Protein AF-A0AAE1JDB6-F1 (afdb_monomer_lite)

Organism: NCBI:txid499986

Foldseek 3Di:
DDDLPDDDDPDDPVVVVVVCVVVVDDPVRDDDDDFDQDPQLVVLLVVQVVVDSCSCVRSCVVVVVVVVVVD

InterPro domains:
  IPR007750 Protein of unknown function DUF674 [PF05056] (1-57)

Radius of gyration: 13.91 Å; chains: 1; bounding box: 32×32×32 Å

Sequence (71 aa):
MVKDDLSVEPFSSAAALSFLVKSKVGERDLEEMDLSIGVNEVFGILKAAMMSTSALTIGLRPLITVVKEEK

pLDDT: mean 84.55, std 10.43, range [42.84, 95.75]

Secondary structure (DSSP, 8-state):
---S--------HHHHHHHHHHHT--GGG---------HHHHHHHHHHHHH-S-HHHHHSHHHHHHHHH--

Structure (mmCIF, N/CA/C/O backbone):
data_AF-A0AAE1JDB6-F1
#
_entry.id   AF-A0AAE1JDB6-F1
#
loop_
_atom_site.group_PDB
_atom_site.id
_atom_site.type_symbol
_atom_site.label_atom_id
_atom_site.label_alt_id
_atom_site.label_comp_id
_atom_site.label_asym_id
_atom_site.label_entity_id
_atom_site.label_seq_id
_atom_site.pdbx_PDB_ins_code
_atom_site.Cartn_x
_atom_site.Cartn_y
_atom_site.Cartn_z
_atom_site.occupancy
_atom_site.B_iso_or_equiv
_atom_site.auth_seq_id
_atom_site.auth_comp_id
_atom_site.auth_asym_id
_atom_site.auth_atom_id
_atom_site.pdbx_PDB_model_num
ATOM 1 N N . MET A 1 1 ? -0.005 5.881 6.045 1.00 67.75 1 MET A N 1
ATOM 2 C CA . MET A 1 1 ? 1.273 5.325 5.549 1.00 67.75 1 MET A CA 1
ATOM 3 C C . ME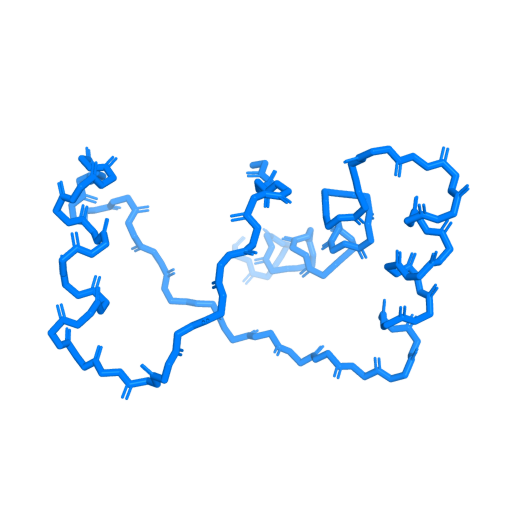T A 1 1 ? 0.963 3.919 5.077 1.00 67.75 1 MET A C 1
ATOM 5 O O . MET A 1 1 ? 0.258 3.233 5.804 1.00 67.75 1 MET A O 1
ATOM 9 N N . VAL A 1 2 ? 1.375 3.536 3.869 1.00 81.50 2 VAL A N 1
ATOM 10 C CA . VAL A 1 2 ? 1.174 2.160 3.378 1.00 81.50 2 VAL A CA 1
ATOM 11 C C . VAL A 1 2 ? 2.087 1.231 4.166 1.00 81.50 2 VAL A C 1
ATOM 13 O O . VAL A 1 2 ? 3.136 1.667 4.638 1.00 81.50 2 VAL A O 1
ATOM 16 N N . LYS A 1 3 ? 1.673 -0.019 4.355 1.00 84.00 3 LYS A N 1
ATOM 17 C CA . LYS A 1 3 ? 2.501 -1.042 4.981 1.00 84.00 3 LYS A CA 1
ATOM 18 C C . LYS A 1 3 ? 3.041 -1.965 3.891 1.00 84.00 3 LYS A C 1
ATOM 20 O O . LYS A 1 3 ? 2.306 -2.353 2.988 1.00 84.00 3 LYS A O 1
ATOM 25 N N . ASP A 1 4 ? 4.334 -2.258 3.949 1.00 87.44 4 ASP A N 1
ATOM 26 C CA . ASP A 1 4 ? 5.029 -3.057 2.933 1.00 87.44 4 ASP A CA 1
ATOM 27 C C . ASP A 1 4 ? 4.882 -4.582 3.138 1.00 87.44 4 ASP A C 1
ATOM 29 O O . ASP A 1 4 ? 5.469 -5.366 2.400 1.00 87.44 4 ASP A O 1
ATOM 33 N N . ASP A 1 5 ? 4.091 -5.028 4.118 1.00 84.38 5 ASP A N 1
ATOM 34 C CA . ASP A 1 5 ? 3.842 -6.438 4.448 1.00 84.38 5 ASP A CA 1
ATOM 35 C C . ASP A 1 5 ? 2.603 -6.996 3.728 1.00 84.38 5 ASP A C 1
ATOM 37 O O . ASP A 1 5 ? 1.665 -7.514 4.336 1.00 84.38 5 ASP A O 1
ATOM 41 N N . LEU A 1 6 ? 2.602 -6.888 2.401 1.00 84.25 6 LEU A N 1
ATOM 42 C CA . LEU A 1 6 ? 1.504 -7.382 1.577 1.00 84.25 6 LEU A CA 1
ATOM 43 C C . LEU A 1 6 ? 1.395 -8.912 1.656 1.00 84.25 6 LEU A C 1
ATOM 45 O O . LEU A 1 6 ? 2.258 -9.636 1.160 1.00 84.25 6 LEU A O 1
ATOM 49 N N . SER A 1 7 ? 0.294 -9.394 2.234 1.00 82.06 7 SER A N 1
ATOM 50 C CA . SER A 1 7 ? -0.152 -10.784 2.130 1.00 82.06 7 SER A CA 1
ATOM 51 C C . SER A 1 7 ? -1.271 -10.872 1.098 1.00 82.06 7 SER A C 1
ATOM 53 O O . SER A 1 7 ? -2.209 -10.076 1.135 1.00 82.06 7 SER A O 1
ATOM 55 N N . VAL A 1 8 ? -1.176 -11.830 0.178 1.00 82.12 8 VAL A N 1
ATOM 56 C CA . VAL A 1 8 ? -2.209 -12.073 -0.834 1.00 82.12 8 VAL A CA 1
ATOM 57 C C . VAL A 1 8 ? -2.998 -13.309 -0.425 1.00 82.12 8 VAL A C 1
ATOM 59 O O . VAL A 1 8 ? -2.454 -14.409 -0.364 1.00 82.12 8 VAL A O 1
ATOM 62 N N . GLU A 1 9 ? -4.289 -13.124 -0.171 1.00 82.88 9 GLU A N 1
ATOM 63 C CA . GLU A 1 9 ? -5.236 -1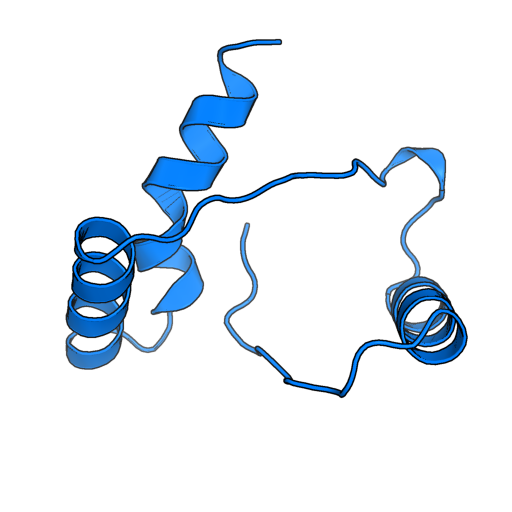4.197 0.129 1.00 82.88 9 GLU A CA 1
ATOM 64 C C . GLU A 1 9 ? -6.387 -14.160 -0.891 1.00 82.88 9 GLU A C 1
ATOM 66 O O . GLU A 1 9 ? -6.742 -13.079 -1.372 1.00 82.88 9 GLU A O 1
ATOM 71 N N . PRO A 1 10 ? -6.989 -15.311 -1.248 1.00 87.12 10 PRO A N 1
ATOM 72 C CA . PRO A 1 10 ? -8.215 -15.325 -2.036 1.00 87.12 10 PRO A CA 1
ATOM 73 C C . PRO A 1 10 ? -9.298 -14.467 -1.378 1.00 87.12 10 PRO A C 1
ATOM 75 O O . PRO A 1 10 ? -9.483 -14.514 -0.160 1.00 87.12 10 PRO A O 1
ATOM 78 N N . PHE A 1 11 ? -10.037 -13.708 -2.185 1.00 81.38 11 PHE A N 1
ATOM 79 C CA . PHE A 1 11 ? -11.071 -12.824 -1.663 1.00 81.38 11 PHE A CA 1
ATOM 80 C C . PHE A 1 11 ? -12.142 -13.614 -0.897 1.00 81.38 11 PHE A C 1
ATOM 82 O O . PHE A 1 11 ? -12.748 -14.550 -1.419 1.00 81.38 11 PHE A O 1
ATOM 89 N N . SER A 1 12 ? -12.379 -13.218 0.352 1.00 88.69 12 SER A N 1
ATOM 90 C CA . SER A 1 12 ? -13.404 -13.784 1.223 1.00 88.69 12 SER A CA 1
ATOM 91 C C . SER A 1 12 ? -13.847 -12.730 2.228 1.00 88.69 12 SER A C 1
ATOM 93 O O . SER A 1 12 ? -13.014 -12.118 2.900 1.00 88.69 12 SER A O 1
ATOM 95 N N . SER A 1 13 ? -15.160 -12.550 2.380 1.00 88.31 13 SER A N 1
ATOM 96 C CA . SER A 1 13 ? -15.726 -11.639 3.383 1.00 88.31 13 SER A CA 1
ATOM 97 C C . SER A 1 13 ? -15.283 -12.010 4.801 1.00 88.31 13 SER A C 1
ATOM 99 O O . SER A 1 13 ? -14.968 -11.134 5.603 1.00 88.31 13 SER A O 1
ATOM 101 N N . ALA A 1 14 ? -15.166 -13.308 5.097 1.00 89.31 14 ALA A N 1
ATOM 102 C CA . ALA A 1 14 ? -14.665 -13.790 6.379 1.00 89.31 14 ALA A CA 1
ATOM 103 C C . ALA A 1 14 ? -13.182 -13.439 6.599 1.00 89.31 14 ALA A C 1
ATOM 105 O O . ALA A 1 14 ? -12.806 -13.056 7.708 1.00 89.31 14 ALA A O 1
ATOM 106 N N . ALA A 1 15 ? -12.347 -13.533 5.557 1.00 86.62 15 ALA A N 1
ATOM 107 C CA . ALA A 1 15 ? -10.932 -13.163 5.636 1.00 86.62 15 ALA A CA 1
ATOM 108 C C . ALA A 1 15 ? -10.765 -11.654 5.871 1.00 86.62 15 ALA A C 1
ATOM 110 O O . ALA A 1 15 ? -10.034 -11.253 6.779 1.00 86.62 15 ALA A O 1
ATOM 111 N N . ALA A 1 16 ? -11.523 -10.831 5.139 1.00 84.50 16 ALA A N 1
ATOM 112 C CA . ALA A 1 16 ? -11.540 -9.380 5.311 1.00 84.50 16 ALA A CA 1
ATOM 113 C C . ALA A 1 16 ? -11.967 -8.975 6.735 1.00 84.50 16 ALA A C 1
ATOM 115 O O . ALA A 1 16 ? -11.256 -8.225 7.404 1.00 84.50 16 ALA A O 1
ATOM 116 N N . LEU A 1 17 ? -13.070 -9.532 7.252 1.00 86.69 17 LEU A N 1
ATOM 117 C CA . LEU A 1 17 ? -13.529 -9.261 8.622 1.00 86.69 17 LEU A CA 1
ATOM 118 C C . LEU A 1 17 ? -12.506 -9.710 9.676 1.00 86.69 17 LEU A C 1
ATOM 120 O O . LEU A 1 17 ? -12.217 -8.972 10.615 1.00 86.69 17 LEU A O 1
ATOM 124 N N . SER A 1 18 ? -11.909 -10.894 9.508 1.00 87.69 18 SER A N 1
ATOM 125 C CA . SER A 1 18 ? -10.842 -11.389 10.389 1.00 87.69 18 SER A CA 1
ATOM 126 C C . SER A 1 18 ? -9.630 -10.447 10.405 1.00 87.69 18 SE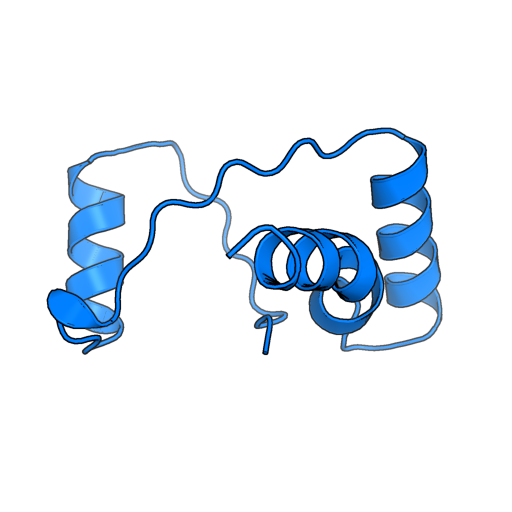R A C 1
ATOM 128 O O . SER A 1 18 ? -9.075 -10.170 11.471 1.00 87.69 18 SER A O 1
ATOM 130 N N . PHE A 1 19 ? -9.230 -9.912 9.248 1.00 86.44 19 PHE A N 1
ATOM 131 C CA . PHE A 1 19 ? -8.143 -8.940 9.151 1.00 86.44 19 PHE A CA 1
ATOM 132 C C . PHE A 1 19 ? -8.465 -7.627 9.881 1.00 86.44 19 PHE A C 1
ATOM 134 O O . PHE A 1 19 ? -7.618 -7.121 10.624 1.00 86.44 19 PHE A O 1
ATOM 141 N N . LEU A 1 20 ? -9.689 -7.108 9.740 1.00 86.25 20 LEU A N 1
ATOM 142 C CA . LEU A 1 20 ? -10.136 -5.895 10.436 1.00 86.25 20 LEU A CA 1
ATOM 143 C C . LEU A 1 20 ? -10.113 -6.076 11.961 1.00 86.25 20 LEU A C 1
ATOM 145 O O . LEU A 1 20 ? -9.545 -5.246 12.673 1.00 86.25 20 LEU A O 1
ATOM 149 N N . VAL A 1 21 ? -10.629 -7.207 12.459 1.00 87.25 21 VAL A N 1
ATOM 150 C CA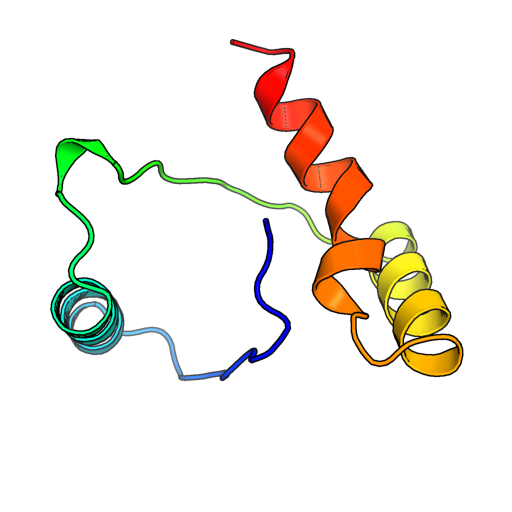 . VAL A 1 21 ? -10.610 -7.546 13.894 1.00 87.25 21 VAL A CA 1
ATOM 151 C C . VAL A 1 21 ? -9.175 -7.626 14.426 1.00 87.25 21 VAL A C 1
ATOM 153 O O . VAL A 1 21 ? -8.875 -7.073 15.486 1.00 87.25 21 VAL A O 1
ATOM 156 N N . LYS A 1 22 ? -8.257 -8.268 13.689 1.00 88.56 22 LYS A N 1
ATOM 157 C CA . LYS A 1 22 ? -6.832 -8.354 14.068 1.00 88.56 22 LYS A CA 1
ATOM 158 C C . LYS A 1 22 ? -6.136 -6.994 14.062 1.00 88.56 22 LYS A C 1
ATOM 160 O O . LYS A 1 22 ? -5.270 -6.756 14.903 1.00 88.56 22 LYS A O 1
ATOM 165 N N . SER A 1 23 ? -6.518 -6.116 13.140 1.00 85.06 23 SER A N 1
ATOM 166 C CA . SER A 1 23 ? -5.930 -4.783 12.989 1.00 85.06 23 SER A CA 1
ATOM 167 C C . SER A 1 23 ? -6.348 -3.810 14.099 1.00 85.06 23 SER A C 1
ATOM 169 O O . SER A 1 23 ? -5.690 -2.786 14.266 1.00 85.06 23 SER A O 1
ATOM 171 N N . LYS A 1 24 ? -7.385 -4.133 14.895 1.00 86.81 24 LYS A N 1
ATOM 172 C CA . LYS A 1 24 ? -7.909 -3.299 16.001 1.00 86.81 24 LYS A CA 1
ATOM 173 C C . LYS A 1 24 ? -8.270 -1.866 15.575 1.00 86.81 24 LYS A C 1
ATOM 175 O O . LYS A 1 24 ? -8.175 -0.940 16.379 1.00 86.81 24 LYS A O 1
ATOM 180 N N . VAL A 1 25 ? -8.657 -1.685 14.315 1.00 83.06 25 VAL A N 1
ATOM 181 C CA . VAL A 1 25 ? -9.061 -0.386 13.762 1.00 83.06 25 VAL A CA 1
ATOM 182 C C . VAL A 1 25 ? -10.522 -0.132 14.130 1.00 83.06 25 VAL A C 1
ATOM 184 O O . VAL A 1 25 ? -11.340 -1.050 14.061 1.00 83.06 25 VAL A O 1
ATOM 187 N N . GLY A 1 26 ? -10.850 1.087 14.566 1.00 82.81 26 GLY A N 1
ATOM 188 C CA . GLY A 1 26 ? -12.232 1.460 14.850 1.00 82.81 26 GLY A CA 1
ATOM 189 C C . GLY A 1 26 ? -13.047 1.539 13.561 1.00 82.81 26 GLY A C 1
ATOM 190 O O . GLY A 1 26 ? -12.543 1.980 12.536 1.00 82.81 26 GLY A O 1
ATOM 191 N N . GLU A 1 27 ? -14.325 1.163 13.603 1.00 77.44 27 GLU A N 1
ATOM 192 C CA . GLU A 1 27 ? -15.201 1.169 12.415 1.00 77.44 27 GLU A CA 1
ATOM 193 C C . GLU A 1 27 ? -15.258 2.537 11.715 1.00 77.44 27 GLU A C 1
ATOM 195 O O . GLU A 1 27 ? -15.362 2.610 10.497 1.00 77.44 27 GLU A O 1
ATOM 200 N N . ARG A 1 28 ? -15.143 3.627 12.484 1.00 83.56 28 ARG A N 1
ATOM 201 C CA . ARG A 1 28 ? -15.152 5.009 11.974 1.00 83.56 28 ARG A CA 1
ATOM 202 C C . ARG A 1 28 ? -13.848 5.443 11.305 1.00 83.56 28 ARG A C 1
ATOM 204 O O . ARG A 1 28 ? -13.830 6.495 10.676 1.00 83.56 28 ARG A O 1
ATOM 211 N N . ASP A 1 29 ? -12.789 4.657 11.453 1.00 84.94 29 ASP A N 1
ATOM 212 C CA . ASP A 1 29 ? -11.471 4.934 10.880 1.00 84.94 29 ASP A CA 1
ATOM 213 C C . ASP A 1 29 ? -11.260 4.180 9.551 1.00 84.94 29 ASP A C 1
ATOM 215 O O . ASP A 1 29 ? -10.176 4.241 8.969 1.00 84.94 29 ASP A O 1
ATOM 219 N N . LEU A 1 30 ? -12.278 3.442 9.084 1.00 84.75 30 LEU A N 1
ATOM 220 C CA . LEU A 1 30 ? -12.256 2.684 7.836 1.00 84.75 30 LEU A CA 1
ATOM 221 C C . LEU A 1 30 ? -12.892 3.484 6.696 1.00 84.75 30 LEU A C 1
ATOM 223 O O . LEU A 1 30 ? -13.991 4.018 6.826 1.00 84.75 30 LEU A O 1
ATOM 227 N N . GLU A 1 31 ? -12.208 3.504 5.556 1.00 83.94 31 GLU A N 1
ATOM 228 C CA . GLU A 1 31 ? -12.686 4.077 4.301 1.00 83.94 31 GLU A CA 1
ATOM 229 C C . GLU A 1 31 ? -12.421 3.075 3.174 1.00 83.94 31 GLU A C 1
ATOM 231 O O . GLU A 1 31 ? -11.332 2.500 3.088 1.00 83.94 31 GLU A O 1
ATOM 236 N N . GLU A 1 32 ? -13.431 2.841 2.337 1.00 83.00 32 GLU A N 1
ATOM 237 C CA . GLU A 1 32 ? -13.270 2.064 1.112 1.00 83.00 32 GLU A CA 1
ATOM 238 C C . GLU A 1 32 ? -12.508 2.905 0.087 1.00 83.00 32 GLU A C 1
ATOM 240 O O . GLU A 1 32 ? -12.805 4.082 -0.115 1.00 83.00 32 GLU A O 1
ATOM 245 N N . MET A 1 33 ? -11.497 2.303 -0.535 1.00 81.56 33 MET A N 1
ATOM 246 C CA . MET A 1 33 ? -10.648 2.977 -1.503 1.00 81.56 33 MET A CA 1
ATOM 247 C C . MET A 1 33 ? -10.458 2.079 -2.715 1.00 81.56 33 MET A C 1
ATOM 249 O O . MET A 1 33 ? -9.757 1.066 -2.648 1.00 81.56 33 MET A O 1
ATOM 253 N N . ASP A 1 34 ? -11.035 2.498 -3.834 1.00 82.69 34 ASP A N 1
ATOM 254 C CA . ASP A 1 34 ? -10.800 1.862 -5.119 1.00 82.69 34 ASP A CA 1
ATOM 255 C C . ASP A 1 34 ? -9.496 2.380 -5.726 1.00 82.69 34 ASP A C 1
ATOM 257 O O . ASP A 1 34 ? -9.296 3.578 -5.931 1.00 82.69 34 ASP A O 1
ATOM 261 N N . LEU A 1 35 ? -8.585 1.454 -6.018 1.00 83.50 35 LEU A N 1
ATOM 262 C CA . LEU A 1 35 ? -7.287 1.747 -6.611 1.00 83.50 35 LEU A CA 1
ATOM 263 C C . LEU A 1 35 ? -7.174 1.087 -7.980 1.00 83.50 35 LEU A C 1
ATOM 265 O O . LEU A 1 35 ? -7.137 -0.137 -8.094 1.00 83.50 35 LEU A O 1
ATOM 269 N N . SER A 1 36 ? -7.050 1.908 -9.022 1.00 87.31 36 SER A N 1
ATOM 270 C CA . SER A 1 36 ? -6.687 1.433 -10.356 1.00 87.31 36 SER A CA 1
ATOM 271 C C . SER A 1 36 ? -5.166 1.374 -10.474 1.00 87.31 36 SER A C 1
ATOM 273 O O . SER A 1 36 ? -4.489 2.399 -10.413 1.00 87.31 36 SER A O 1
ATOM 275 N N . ILE A 1 37 ? -4.624 0.166 -10.612 1.00 88.25 37 ILE A N 1
ATOM 276 C CA . ILE A 1 37 ? -3.185 -0.069 -10.752 1.00 88.25 37 ILE A CA 1
ATOM 277 C C . ILE A 1 37 ? -2.916 -0.518 -12.189 1.00 88.25 37 ILE A C 1
ATOM 279 O O . ILE A 1 37 ? -3.214 -1.653 -12.566 1.00 88.25 37 ILE A O 1
ATOM 283 N 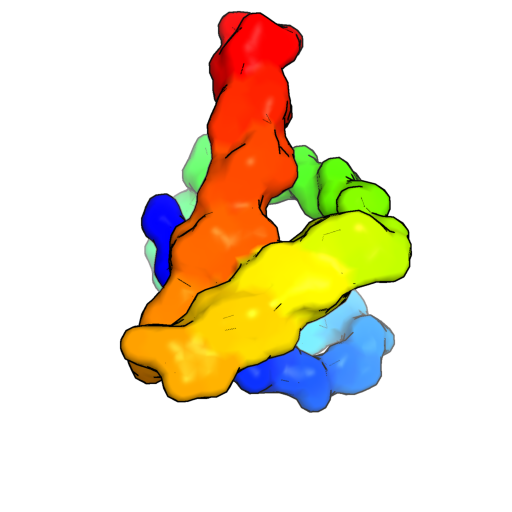N . GLY A 1 38 ? -2.362 0.385 -12.995 1.00 90.06 38 GLY A N 1
ATOM 284 C CA . GLY A 1 38 ? -1.947 0.132 -14.368 1.00 90.06 38 GLY A CA 1
ATOM 285 C C . GLY A 1 38 ? -0.443 -0.120 -14.501 1.00 90.06 38 GLY A C 1
ATOM 286 O O . GLY A 1 38 ? 0.298 -0.288 -13.531 1.00 90.06 38 GLY A O 1
ATOM 287 N N . VAL A 1 39 ? 0.030 -0.157 -15.749 1.00 93.94 39 VAL A N 1
ATOM 288 C CA . VAL A 1 39 ? 1.435 -0.470 -16.071 1.00 93.94 39 VAL A CA 1
ATOM 289 C C . VAL A 1 39 ? 2.401 0.563 -15.484 1.00 93.94 39 VAL A C 1
ATOM 291 O O . VAL A 1 39 ? 3.472 0.197 -15.001 1.00 93.94 39 VAL A O 1
ATOM 294 N N . ASN A 1 40 ? 2.026 1.842 -15.495 1.00 90.25 40 ASN A N 1
ATOM 295 C CA . ASN A 1 40 ? 2.874 2.917 -14.982 1.00 90.25 40 ASN A CA 1
ATOM 296 C C . ASN A 1 40 ? 3.039 2.822 -13.460 1.00 90.25 40 ASN A C 1
ATOM 298 O O . ASN A 1 40 ? 4.150 2.958 -12.944 1.00 90.25 40 ASN A O 1
ATOM 302 N N . GLU A 1 41 ? 1.952 2.525 -12.751 1.00 90.25 41 GLU A N 1
ATOM 303 C CA . GLU A 1 41 ? 1.927 2.341 -11.303 1.00 90.25 41 GLU A CA 1
ATOM 304 C C . GLU A 1 41 ? 2.774 1.129 -10.900 1.00 90.25 41 GLU A C 1
ATOM 306 O O . GLU A 1 41 ? 3.633 1.230 -10.022 1.00 90.25 41 GLU A O 1
ATOM 311 N N . VAL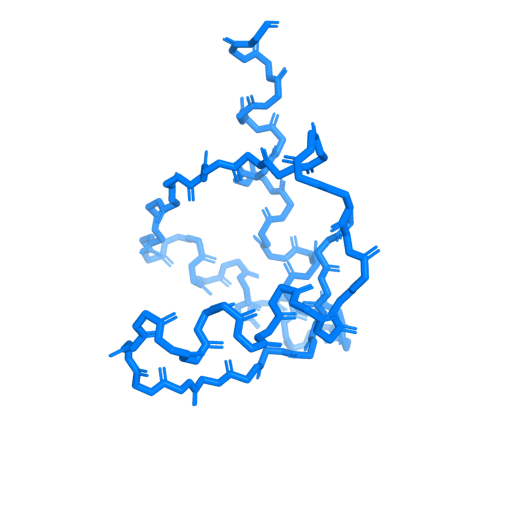 A 1 42 ? 2.610 0.000 -11.603 1.00 92.12 42 VAL A N 1
ATOM 312 C CA . VAL A 1 42 ? 3.413 -1.212 -11.373 1.00 92.12 42 VAL A CA 1
ATOM 313 C C . VAL A 1 42 ? 4.893 -0.954 -11.634 1.00 92.12 42 VAL A C 1
ATOM 315 O O . VAL A 1 42 ? 5.736 -1.397 -10.855 1.00 92.12 42 VAL A O 1
ATOM 318 N N . PHE A 1 43 ? 5.236 -0.212 -12.688 1.00 93.88 43 PHE A N 1
ATOM 319 C CA . PHE A 1 43 ? 6.628 0.131 -12.968 1.00 93.88 43 PHE A CA 1
ATOM 320 C C . PHE A 1 43 ? 7.240 0.997 -11.856 1.00 93.88 43 PHE A C 1
ATOM 322 O O . PHE A 1 43 ? 8.390 0.786 -11.466 1.00 93.88 43 PHE A O 1
ATOM 329 N N . GLY A 1 44 ? 6.459 1.920 -11.288 1.00 93.12 44 GLY A N 1
ATOM 330 C CA . GLY A 1 44 ? 6.848 2.699 -10.112 1.00 93.12 44 GLY A CA 1
ATOM 331 C C . GLY A 1 44 ? 7.134 1.825 -8.888 1.00 93.12 44 GLY A C 1
ATOM 332 O O . GLY A 1 44 ? 8.175 1.989 -8.246 1.00 93.12 44 GLY A O 1
ATOM 333 N N . ILE A 1 45 ? 6.261 0.856 -8.600 1.00 93.44 45 ILE A N 1
ATOM 334 C CA . ILE A 1 45 ? 6.447 -0.112 -7.506 1.00 93.44 45 ILE A CA 1
ATOM 335 C C . ILE A 1 45 ? 7.684 -0.979 -7.747 1.00 93.44 45 ILE A C 1
ATOM 337 O O . ILE A 1 45 ? 8.500 -1.142 -6.843 1.00 93.44 45 ILE A O 1
ATOM 341 N N . LEU A 1 46 ? 7.866 -1.499 -8.964 1.00 95.06 46 LEU A N 1
ATOM 342 C CA . LEU A 1 46 ? 9.022 -2.323 -9.320 1.00 95.06 46 LEU A CA 1
ATOM 343 C C . LEU A 1 46 ? 10.330 -1.548 -9.140 1.00 95.06 46 LEU A C 1
ATOM 345 O O . LEU A 1 46 ? 11.270 -2.044 -8.519 1.00 95.06 46 LEU A O 1
ATOM 349 N N . LYS A 1 47 ? 10.381 -0.305 -9.629 1.00 95.38 47 LYS A N 1
ATOM 350 C CA . LYS A 1 47 ? 11.541 0.568 -9.438 1.00 95.38 47 LYS A CA 1
ATOM 351 C C . LYS A 1 47 ? 11.823 0.790 -7.951 1.00 95.38 47 LYS A C 1
ATOM 353 O O . LYS A 1 47 ? 12.975 0.709 -7.533 1.00 95.38 47 LYS A O 1
ATOM 358 N N . ALA A 1 48 ? 10.787 1.027 -7.147 1.00 94.88 48 ALA A N 1
ATOM 359 C CA . ALA A 1 48 ? 10.928 1.176 -5.704 1.00 94.88 48 ALA A CA 1
ATOM 360 C C . ALA A 1 48 ? 11.435 -0.111 -5.030 1.00 94.88 48 ALA A C 1
ATOM 362 O O . ALA A 1 48 ? 12.306 -0.023 -4.170 1.00 94.88 48 ALA A O 1
ATOM 363 N N . ALA A 1 49 ? 10.971 -1.288 -5.460 1.00 94.00 49 ALA A N 1
ATOM 364 C CA . ALA A 1 49 ? 11.412 -2.588 -4.947 1.00 94.00 49 ALA A CA 1
ATOM 365 C C . ALA A 1 49 ? 12.892 -2.882 -5.225 1.00 94.00 49 ALA A C 1
ATOM 367 O O . ALA A 1 49 ? 13.556 -3.531 -4.423 1.00 94.00 49 ALA A O 1
ATOM 368 N N . MET A 1 50 ? 13.429 -2.384 -6.341 1.00 95.75 50 MET A N 1
ATOM 369 C CA . MET A 1 50 ? 14.855 -2.523 -6.656 1.00 95.75 50 MET A CA 1
ATOM 370 C C . MET A 1 50 ? 15.745 -1.574 -5.847 1.00 95.75 50 MET A C 1
ATOM 372 O O . MET A 1 50 ? 16.937 -1.830 -5.693 1.00 95.75 50 MET A O 1
ATOM 376 N N . MET A 1 51 ? 15.189 -0.460 -5.367 1.00 95.12 51 MET A N 1
ATOM 377 C CA . MET A 1 51 ? 15.947 0.607 -4.707 1.00 95.12 51 MET A CA 1
ATOM 378 C C . MET A 1 51 ? 15.743 0.648 -3.188 1.00 95.12 51 MET A C 1
ATOM 380 O O . MET A 1 51 ? 16.498 1.324 -2.492 1.00 95.12 51 MET A O 1
ATOM 384 N N . SER A 1 52 ? 14.712 -0.016 -2.663 1.00 93.56 52 SER A N 1
ATOM 385 C CA . SER A 1 52 ? 14.283 0.114 -1.273 1.00 93.56 52 SER A CA 1
ATOM 386 C C . SER A 1 52 ? 13.550 -1.130 -0.772 1.00 93.56 52 SER A C 1
ATOM 388 O O . SER A 1 52 ? 12.938 -1.869 -1.535 1.00 93.56 52 SER A O 1
ATOM 390 N N . THR A 1 53 ? 13.545 -1.308 0.548 1.00 91.38 53 THR A N 1
ATOM 391 C CA . THR A 1 53 ? 12.700 -2.279 1.257 1.00 91.38 53 THR A CA 1
ATOM 392 C C . THR A 1 53 ? 11.271 -1.777 1.488 1.00 91.38 53 THR A C 1
ATOM 394 O O . THR A 1 53 ? 10.434 -2.530 1.974 1.00 91.38 53 THR A O 1
ATOM 397 N N . SER A 1 54 ? 10.977 -0.521 1.136 1.00 92.31 54 SER A N 1
ATOM 398 C CA . SER A 1 54 ? 9.663 0.117 1.295 1.00 92.31 54 SER A CA 1
ATOM 399 C C . SER A 1 54 ? 8.966 0.338 -0.051 1.00 92.31 54 SER A C 1
ATOM 401 O O . SER A 1 54 ? 8.554 1.452 -0.393 1.00 92.31 54 SER A O 1
ATOM 403 N N . ALA A 1 55 ? 8.909 -0.723 -0.856 1.00 93.38 55 ALA A N 1
ATOM 404 C CA . ALA A 1 55 ? 8.476 -0.686 -2.248 1.00 93.38 55 ALA A CA 1
ATOM 405 C C . ALA A 1 55 ? 7.034 -0.195 -2.437 1.00 93.38 55 ALA A C 1
ATOM 407 O O . ALA A 1 55 ? 6.784 0.663 -3.280 1.00 93.38 55 ALA A O 1
ATOM 408 N N . LEU A 1 56 ? 6.092 -0.705 -1.646 1.00 92.38 56 LEU A N 1
ATOM 409 C CA . LEU A 1 56 ? 4.676 -0.346 -1.706 1.00 92.38 56 LEU A CA 1
ATOM 410 C C . LEU A 1 56 ? 4.454 1.039 -1.115 1.00 92.38 56 LEU A C 1
ATOM 412 O O . LEU A 1 56 ? 3.717 1.843 -1.680 1.00 92.38 56 LEU A O 1
ATOM 416 N N . THR A 1 57 ? 5.161 1.365 -0.032 1.00 92.12 57 THR A N 1
ATOM 417 C CA . THR A 1 57 ? 5.117 2.710 0.544 1.00 92.12 57 THR A CA 1
ATOM 418 C C . THR A 1 57 ? 5.601 3.770 -0.424 1.00 92.12 57 THR A C 1
ATOM 420 O O . THR A 1 57 ? 5.046 4.861 -0.429 1.00 92.12 57 THR A O 1
ATOM 423 N N . ILE A 1 58 ? 6.631 3.506 -1.223 1.00 92.06 58 ILE A N 1
ATOM 424 C CA . ILE A 1 58 ? 7.159 4.488 -2.175 1.00 92.06 58 ILE A CA 1
ATOM 425 C C . ILE A 1 58 ? 6.377 4.449 -3.491 1.00 92.06 58 ILE A C 1
ATOM 427 O O . ILE A 1 58 ? 6.013 5.503 -4.006 1.00 92.06 58 ILE A O 1
ATOM 431 N N . GLY A 1 59 ? 6.088 3.257 -4.010 1.00 90.88 59 GLY A N 1
ATOM 432 C CA . GLY A 1 59 ? 5.432 3.059 -5.300 1.00 90.88 59 GLY A CA 1
ATOM 433 C C . GLY A 1 59 ? 3.961 3.472 -5.322 1.00 90.88 59 GLY A C 1
ATOM 434 O O . GLY A 1 59 ? 3.510 4.018 -6.321 1.00 90.88 59 GLY A O 1
ATOM 435 N N . LEU A 1 60 ? 3.223 3.283 -4.219 1.00 89.94 60 LEU A N 1
ATOM 436 C CA . LEU A 1 60 ? 1.797 3.635 -4.133 1.00 89.94 60 LEU A CA 1
ATOM 437 C C . LEU A 1 60 ? 1.534 5.046 -3.591 1.00 89.94 60 LEU A C 1
ATOM 439 O O . LEU A 1 60 ? 0.392 5.501 -3.610 1.00 89.94 60 LEU A O 1
ATOM 443 N N . ARG A 1 61 ? 2.566 5.768 -3.126 1.00 89.19 61 ARG A N 1
ATOM 444 C CA . ARG A 1 61 ? 2.437 7.157 -2.636 1.00 89.19 61 ARG A CA 1
ATOM 445 C C . ARG A 1 61 ? 1.627 8.054 -3.577 1.00 89.19 61 ARG A C 1
ATOM 447 O O . ARG A 1 61 ? 0.698 8.676 -3.071 1.00 89.19 61 ARG A O 1
ATOM 454 N N . PRO A 1 62 ? 1.925 8.108 -4.892 1.00 85.44 62 PRO A N 1
ATOM 455 C CA . PRO A 1 62 ? 1.221 9.004 -5.806 1.00 85.44 62 PRO A CA 1
ATOM 456 C C . PRO A 1 62 ? -0.280 8.708 -5.901 1.00 85.44 62 PRO A C 1
ATOM 458 O O . PRO A 1 62 ? -1.076 9.633 -6.001 1.00 85.44 62 PRO A O 1
ATOM 461 N N . LEU A 1 63 ? -0.676 7.435 -5.816 1.00 83.38 63 LEU A N 1
ATOM 462 C CA . LEU A 1 63 ? -2.075 7.012 -5.931 1.00 83.38 63 LEU A CA 1
ATOM 463 C C . LEU A 1 63 ? -2.902 7.399 -4.702 1.00 83.38 63 LEU A C 1
ATOM 465 O O . LEU A 1 63 ? -4.065 7.767 -4.813 1.00 83.38 63 LEU A O 1
ATOM 469 N N . ILE A 1 64 ? -2.290 7.354 -3.520 1.00 80.81 64 ILE A N 1
ATOM 470 C CA . ILE A 1 64 ? -2.982 7.627 -2.255 1.00 80.81 64 ILE A CA 1
ATOM 471 C C . ILE A 1 64 ? -3.050 9.130 -1.962 1.00 80.81 64 ILE A C 1
ATOM 473 O O . ILE A 1 64 ? -3.945 9.581 -1.251 1.00 80.81 64 ILE A O 1
ATOM 477 N N . THR A 1 65 ? -2.121 9.927 -2.497 1.00 73.00 65 THR A N 1
ATOM 478 C CA . THR A 1 65 ? -2.160 11.389 -2.346 1.00 73.00 65 THR A CA 1
ATOM 479 C C . THR A 1 65 ? -3.264 12.039 -3.172 1.00 73.00 65 THR A C 1
ATOM 481 O O . THR A 1 65 ? -3.858 12.995 -2.692 1.00 73.00 65 THR A O 1
ATOM 484 N N . VAL A 1 66 ? -3.587 11.500 -4.354 1.00 62.44 66 VAL A N 1
ATOM 485 C CA . VAL A 1 66 ? -4.644 12.049 -5.227 1.00 62.44 66 VAL A CA 1
ATOM 486 C C . VAL A 1 66 ? -6.027 11.922 -4.580 1.00 62.44 66 VAL A C 1
ATOM 488 O O . VAL A 1 66 ? -6.791 12.878 -4.576 1.00 62.44 66 VAL A O 1
ATOM 491 N N . VAL A 1 67 ? -6.308 10.796 -3.916 1.00 60.69 67 VAL A N 1
ATOM 492 C CA . VAL A 1 67 ? -7.591 10.567 -3.219 1.00 60.69 67 VAL A CA 1
ATOM 493 C C . VAL A 1 67 ? -7.821 11.538 -2.051 1.00 60.69 67 VAL A C 1
ATOM 495 O O . VAL A 1 67 ? -8.956 11.767 -1.648 1.00 60.69 67 VAL A O 1
ATOM 498 N N . LYS A 1 68 ? -6.764 12.151 -1.503 1.00 57.91 68 LYS A N 1
ATOM 499 C CA . LYS A 1 68 ? -6.900 13.138 -0.421 1.00 57.91 68 LYS A CA 1
ATOM 500 C C . LYS A 1 68 ? -7.244 14.547 -0.896 1.00 57.91 68 LYS A C 1
ATOM 502 O O . LYS A 1 68 ? -7.704 15.324 -0.069 1.00 57.91 68 LYS A O 1
ATOM 507 N N . GLU A 1 69 ? -6.985 14.886 -2.158 1.00 56.25 69 GLU A N 1
ATOM 508 C CA . GLU A 1 69 ? -7.253 16.232 -2.685 1.00 56.25 69 GLU A CA 1
ATOM 509 C C . GLU A 1 69 ? -8.672 16.386 -3.252 1.00 56.25 69 GLU A C 1
ATOM 511 O O . GLU A 1 69 ? -9.152 17.507 -3.377 1.00 56.25 69 GLU A O 1
ATOM 516 N N . GLU A 1 70 ? -9.375 15.283 -3.531 1.00 51.94 70 GLU A N 1
ATOM 517 C CA . GLU A 1 70 ? -10.783 15.300 -3.968 1.00 51.94 70 GLU A CA 1
ATOM 518 C C . GLU A 1 70 ? -11.800 15.304 -2.802 1.00 51.94 70 GLU A C 1
ATOM 520 O O . GLU A 1 70 ? -12.990 15.074 -3.024 1.00 51.94 70 GLU A O 1
ATOM 525 N N . LYS A 1 71 ? -11.356 15.576 -1.564 1.00 42.84 71 LYS A N 1
ATOM 526 C CA . LYS A 1 71 ? -12.188 15.614 -0.346 1.00 42.84 71 LYS A CA 1
ATOM 527 C C . LYS A 1 71 ? -12.285 17.006 0.273 1.00 42.84 71 LYS A C 1
ATOM 529 O O . LYS A 1 71 ? -11.236 17.676 0.391 1.00 42.84 71 LYS A O 1
#